Protein AF-A0A067KK72-F1 (afdb_monomer_lite)

Radius of gyration: 28.99 Å; chains: 1; bounding box: 86×61×35 Å

Secondary structure (DSSP, 8-state):
---PPPPHHHHHHHHHHHHHHHHHHHTT------S-TTTT-----TT-SS-PEEEEESSHHHHHHHHHTS-EEEEEEEE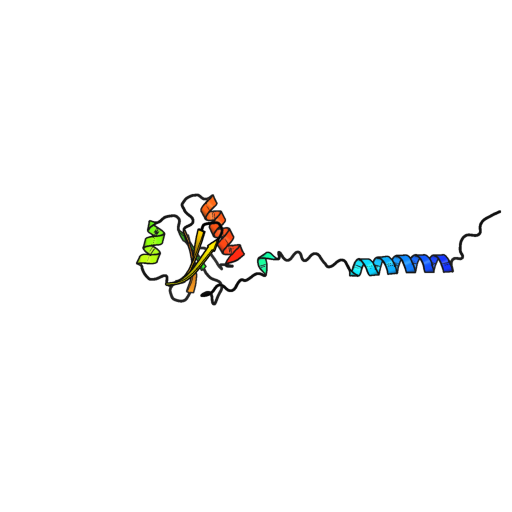ETTEEEEEEEETTEEEEEEE--SSHHHHHHHHHHHHHTT--S-EE-

Organism: Jatropha curcas (NCBI:txid180498)

Structure (mmCIF, N/CA/C/O backbone):
data_AF-A0A067KK72-F1
#
_entry.id   AF-A0A067KK72-F1
#
loop_
_atom_site.group_PDB
_atom_site.id
_atom_site.type_symbol
_atom_site.label_atom_id
_atom_site.label_alt_id
_atom_site.label_comp_id
_atom_site.label_asym_id
_atom_site.label_entity_id
_atom_site.label_seq_id
_atom_site.pdbx_PDB_ins_code
_atom_site.Cartn_x
_atom_site.Cartn_y
_atom_site.Cartn_z
_atom_site.occupancy
_atom_site.B_iso_or_equiv
_atom_site.auth_seq_id
_atom_site.auth_comp_id
_atom_site.auth_asym_id
_atom_site.auth_atom_id
_atom_site.pdbx_PDB_model_num
ATOM 1 N N . MET A 1 1 ? 72.647 -47.446 12.036 1.00 40.44 1 MET A N 1
ATOM 2 C CA . MET A 1 1 ? 71.820 -46.849 13.107 1.00 40.44 1 MET A CA 1
ATOM 3 C C . MET A 1 1 ? 70.409 -46.687 12.552 1.00 40.44 1 MET A C 1
ATOM 5 O O . MET A 1 1 ? 70.159 -45.745 11.817 1.00 40.44 1 MET A O 1
ATOM 9 N N . ALA A 1 2 ? 69.532 -47.669 12.770 1.00 47.78 2 ALA A N 1
ATOM 10 C CA . ALA A 1 2 ? 68.140 -47.594 12.331 1.00 47.78 2 ALA A CA 1
ATOM 11 C C . ALA A 1 2 ? 67.324 -46.982 13.475 1.00 47.78 2 ALA A C 1
ATOM 13 O O . ALA A 1 2 ? 67.245 -47.567 14.554 1.00 47.78 2 ALA A O 1
ATOM 14 N N . LEU A 1 3 ? 66.786 -45.780 13.268 1.00 55.09 3 LEU A N 1
ATOM 15 C CA . LEU A 1 3 ? 65.859 -45.154 14.206 1.00 55.09 3 LEU A CA 1
ATOM 16 C C . LEU A 1 3 ? 64.582 -45.999 14.229 1.00 55.09 3 LEU A C 1
ATOM 18 O O . LEU A 1 3 ? 63.839 -46.033 13.249 1.00 55.09 3 LEU A O 1
ATOM 22 N N . ALA A 1 4 ? 64.360 -46.724 15.325 1.00 64.62 4 ALA A N 1
ATOM 23 C CA . ALA A 1 4 ? 63.129 -47.467 15.540 1.00 64.62 4 ALA A CA 1
ATOM 24 C C . ALA A 1 4 ? 61.948 -46.484 15.523 1.00 64.62 4 ALA A C 1
ATOM 26 O O . ALA A 1 4 ? 61.893 -45.547 16.322 1.00 64.62 4 ALA A O 1
ATOM 27 N N . GLY A 1 5 ? 61.025 -46.680 14.579 1.00 64.44 5 GLY A N 1
ATOM 28 C CA . GLY A 1 5 ? 59.780 -45.924 14.521 1.00 64.44 5 GLY A CA 1
ATOM 29 C C . GLY A 1 5 ? 58.953 -46.121 15.799 1.00 64.44 5 GLY A C 1
ATOM 30 O O . GLY A 1 5 ? 59.106 -47.135 16.488 1.00 64.44 5 GLY A O 1
ATOM 31 N N . PRO A 1 6 ? 58.087 -45.158 16.150 1.00 62.44 6 PRO A N 1
ATOM 32 C CA . PRO A 1 6 ? 57.323 -45.219 17.386 1.00 62.44 6 PRO A CA 1
ATOM 33 C C . PRO A 1 6 ? 56.430 -46.476 17.435 1.00 62.44 6 PRO A C 1
ATOM 35 O O . PRO A 1 6 ? 55.863 -46.863 16.411 1.00 62.44 6 PRO A O 1
ATOM 38 N N . PRO A 1 7 ? 56.283 -47.114 18.612 1.00 68.19 7 PRO A N 1
ATOM 39 C CA . PRO A 1 7 ? 55.534 -48.356 18.772 1.00 68.19 7 PRO A CA 1
ATOM 40 C C . PRO A 1 7 ? 54.077 -48.204 18.302 1.00 68.19 7 PRO A C 1
ATOM 42 O O . PRO A 1 7 ? 53.499 -47.123 18.433 1.00 68.19 7 PRO A O 1
ATOM 45 N N . PRO A 1 8 ? 53.425 -49.282 17.832 1.00 64.12 8 PRO A N 1
ATOM 46 C CA . PRO A 1 8 ? 52.095 -49.228 17.207 1.00 64.12 8 PRO A CA 1
ATOM 47 C C . PRO A 1 8 ? 51.017 -48.578 18.093 1.00 64.12 8 PRO A C 1
ATOM 49 O O . PRO A 1 8 ? 50.112 -47.911 17.596 1.00 64.12 8 PRO A O 1
ATOM 52 N N . LYS A 1 9 ? 51.158 -48.678 19.423 1.00 66.06 9 LYS A N 1
ATOM 53 C CA . LYS A 1 9 ? 50.290 -47.996 20.399 1.00 66.06 9 LYS A CA 1
ATOM 54 C C . LYS A 1 9 ? 50.386 -46.465 20.321 1.00 66.06 9 LYS A C 1
ATOM 56 O O . LYS A 1 9 ? 49.374 -45.785 20.445 1.00 66.06 9 LYS A O 1
ATOM 61 N N . MET A 1 10 ? 51.575 -45.912 20.074 1.00 68.19 10 MET A N 1
ATOM 62 C CA . MET A 1 10 ? 51.776 -44.467 19.908 1.00 68.19 10 MET A CA 1
ATOM 63 C C . MET A 1 10 ? 51.191 -43.939 18.593 1.00 68.19 10 MET A C 1
ATOM 65 O O . MET A 1 10 ? 50.819 -42.769 18.528 1.00 68.19 10 MET A O 1
ATOM 69 N N . TRP A 1 11 ? 51.064 -44.781 17.564 1.00 73.19 11 TRP A N 1
ATOM 70 C CA . TRP A 1 11 ? 50.414 -44.404 16.306 1.00 73.19 11 TRP A CA 1
ATOM 71 C C . TRP A 1 11 ? 48.898 -44.253 16.475 1.00 73.19 11 TRP A C 1
ATOM 73 O O . TRP A 1 11 ? 48.336 -43.229 16.087 1.00 73.19 11 TRP A O 1
ATOM 83 N N . ALA A 1 12 ? 48.260 -45.204 17.163 1.00 73.81 12 ALA A N 1
ATOM 84 C CA . ALA A 1 12 ? 46.838 -45.128 17.492 1.00 73.81 12 ALA A CA 1
ATOM 85 C C . ALA A 1 12 ? 46.502 -43.890 18.344 1.00 73.81 12 ALA A C 1
ATOM 87 O O . ALA A 1 12 ? 45.548 -43.180 18.045 1.00 73.81 12 ALA A O 1
ATOM 88 N N . ILE A 1 13 ? 47.325 -43.575 19.354 1.00 78.44 13 ILE A N 1
ATOM 89 C CA . ILE A 1 13 ? 47.127 -42.385 20.201 1.00 78.44 13 ILE A CA 1
ATOM 90 C C . ILE A 1 13 ? 47.194 -41.099 19.369 1.00 78.44 13 ILE A C 1
ATOM 92 O O . ILE A 1 13 ? 46.360 -40.213 19.535 1.00 78.44 13 ILE A O 1
ATOM 96 N N . ARG A 1 14 ? 48.156 -40.999 18.444 1.00 75.62 14 ARG A N 1
ATOM 97 C CA . ARG A 1 14 ? 48.298 -39.823 17.574 1.00 75.62 14 ARG A CA 1
ATOM 98 C C . ARG A 1 14 ? 47.090 -39.626 16.665 1.00 75.62 14 ARG A C 1
ATOM 100 O O . ARG A 1 14 ? 46.624 -38.499 16.540 1.00 75.62 14 ARG A O 1
ATOM 107 N N . ILE A 1 15 ? 46.569 -40.702 16.077 1.00 81.38 15 ILE A N 1
ATOM 108 C CA . ILE A 1 15 ? 45.364 -40.631 15.241 1.00 81.38 15 ILE A CA 1
ATOM 109 C C . ILE A 1 15 ? 44.171 -40.175 16.075 1.00 81.38 15 ILE A C 1
ATOM 111 O O . ILE A 1 15 ? 43.477 -39.250 15.666 1.00 81.38 15 ILE A O 1
ATOM 115 N N . SER A 1 16 ? 43.972 -40.746 17.264 1.00 80.44 16 SER A N 1
ATOM 116 C CA . SER A 1 16 ? 42.875 -40.342 18.144 1.00 80.44 16 SER A CA 1
ATOM 117 C C . SER A 1 16 ? 42.944 -38.857 18.498 1.00 80.44 16 SER A C 1
ATOM 119 O O . SER A 1 16 ? 41.937 -38.168 18.395 1.00 80.44 16 SER A O 1
ATOM 121 N N . VAL A 1 17 ? 44.124 -38.330 18.843 1.00 83.50 17 VAL A N 1
ATOM 122 C CA . VAL A 1 17 ? 44.296 -36.898 19.156 1.00 83.50 17 VAL A CA 1
ATOM 123 C C . VAL A 1 17 ? 43.951 -36.011 17.956 1.00 83.50 17 VAL A C 1
ATOM 125 O O . VAL A 1 17 ? 43.273 -35.000 18.126 1.00 83.50 17 VAL A O 1
ATOM 128 N N . VAL A 1 18 ? 44.359 -36.394 16.743 1.00 84.81 18 VAL A N 1
ATOM 129 C CA . VAL A 1 18 ? 44.022 -35.649 15.518 1.00 84.81 18 VAL A CA 1
ATOM 130 C C . VAL A 1 18 ? 42.519 -35.702 15.236 1.00 84.81 18 VAL A C 1
ATOM 132 O O . VAL A 1 18 ? 41.920 -34.670 14.947 1.00 84.81 18 VAL A O 1
ATOM 135 N N . VAL A 1 19 ? 41.891 -36.874 15.364 1.00 84.50 19 VAL A N 1
ATOM 136 C CA . VAL A 1 19 ? 40.450 -37.054 15.127 1.00 84.50 19 VAL A CA 1
ATOM 137 C C . VAL A 1 19 ? 39.622 -36.271 16.146 1.00 84.50 19 VAL A C 1
ATOM 139 O O . VAL A 1 19 ? 38.718 -35.543 15.747 1.00 84.50 19 VAL A O 1
ATOM 142 N N . PHE A 1 20 ? 39.946 -36.352 17.440 1.00 81.19 20 PHE A N 1
ATOM 143 C CA . PHE A 1 20 ? 39.256 -35.579 18.478 1.00 81.19 20 PHE A CA 1
ATOM 144 C C . PHE A 1 20 ? 39.487 -34.072 18.327 1.00 81.19 20 PHE A C 1
ATOM 146 O O . PHE A 1 20 ? 38.554 -33.297 18.523 1.00 81.19 20 PHE A O 1
ATOM 153 N N . GLY A 1 21 ? 40.690 -33.656 17.917 1.00 82.44 21 GLY A N 1
ATOM 154 C CA . GLY A 1 21 ? 40.978 -32.261 17.588 1.00 82.44 21 GLY A CA 1
ATOM 155 C C . GLY A 1 21 ? 40.120 -31.750 16.428 1.00 82.44 21 GLY A C 1
ATOM 156 O O . GLY A 1 21 ? 39.518 -30.688 16.538 1.00 82.44 21 GLY A O 1
ATOM 157 N N . LEU A 1 22 ? 39.994 -32.527 15.348 1.00 77.88 22 LEU A N 1
ATOM 158 C CA . LEU A 1 22 ? 39.144 -32.178 14.204 1.00 77.88 22 LEU A CA 1
ATOM 159 C C . LEU A 1 22 ? 37.655 -32.146 14.574 1.00 77.88 22 LEU A C 1
ATOM 161 O O . LEU A 1 22 ? 36.946 -31.235 14.152 1.00 77.88 22 LEU A O 1
ATOM 165 N N . LEU A 1 23 ? 37.185 -33.094 15.391 1.00 77.50 23 LEU A N 1
ATOM 166 C CA . LEU A 1 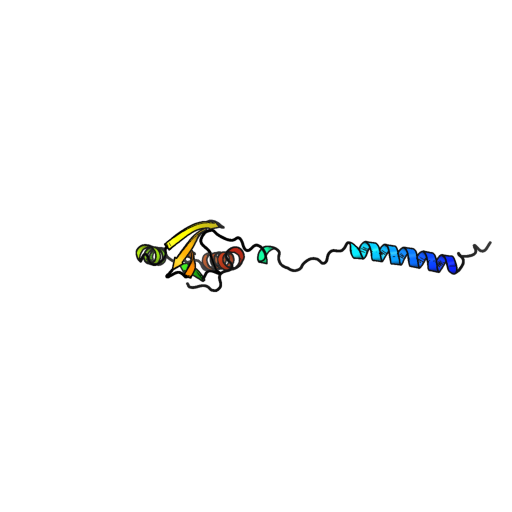23 ? 35.792 -33.133 15.846 1.00 77.50 23 LEU A CA 1
ATOM 167 C C . LEU A 1 23 ? 35.437 -31.913 16.706 1.00 77.50 23 LEU A C 1
ATOM 169 O O . LEU A 1 23 ? 34.376 -31.326 16.515 1.00 77.50 23 LEU A O 1
ATOM 173 N N . ALA A 1 24 ? 36.335 -31.501 17.606 1.00 75.06 24 ALA A N 1
ATOM 174 C CA . ALA A 1 24 ? 36.136 -30.319 18.443 1.00 75.06 24 ALA A CA 1
ATOM 175 C C . ALA A 1 24 ? 36.019 -29.030 17.608 1.00 75.06 24 ALA A C 1
ATOM 177 O O . ALA A 1 24 ? 35.198 -28.169 17.917 1.00 75.06 24 ALA A O 1
ATOM 178 N N . MET A 1 25 ? 36.781 -28.921 16.514 1.00 73.94 25 MET A N 1
ATOM 179 C CA . MET A 1 25 ? 36.697 -27.777 15.594 1.00 73.94 25 MET A CA 1
ATOM 180 C C . MET A 1 25 ? 35.420 -27.817 14.739 1.00 73.94 25 MET A C 1
ATOM 182 O O . MET A 1 25 ? 34.819 -26.776 14.480 1.00 73.94 25 MET A O 1
ATOM 186 N N . ALA A 1 26 ? 34.954 -29.008 14.348 1.00 65.88 26 ALA A N 1
ATOM 187 C CA . ALA A 1 26 ? 33.704 -29.177 13.600 1.00 65.88 26 ALA A CA 1
ATOM 188 C C . ALA A 1 26 ? 32.450 -28.806 14.418 1.00 65.88 26 ALA A C 1
ATOM 190 O O . ALA A 1 26 ? 31.428 -28.436 13.846 1.00 65.88 26 ALA A O 1
ATOM 191 N N . GLN A 1 27 ? 32.505 -28.849 15.753 1.00 59.69 27 GLN A N 1
ATOM 192 C CA . GLN A 1 27 ? 31.389 -28.400 16.598 1.00 59.69 27 GLN A CA 1
ATOM 193 C C . GLN A 1 27 ? 31.236 -26.870 16.644 1.00 59.69 27 GLN A C 1
ATOM 195 O O . GLN A 1 27 ? 30.170 -26.384 17.017 1.00 59.69 27 GLN A O 1
ATOM 200 N N . GLN A 1 28 ? 32.265 -26.104 16.258 1.00 55.34 28 GLN A N 1
ATOM 201 C CA . GLN A 1 28 ? 32.208 -24.637 16.219 1.00 55.34 28 GLN A CA 1
ATOM 202 C C . GLN A 1 28 ? 31.743 -24.075 14.874 1.00 55.34 28 GLN A C 1
ATOM 204 O O . GLN A 1 28 ? 31.413 -22.890 14.802 1.00 55.34 28 GLN A O 1
ATOM 209 N N . SER A 1 29 ? 31.673 -24.890 13.815 1.00 58.19 29 SER A N 1
ATOM 210 C CA . SER A 1 29 ? 30.964 -24.485 12.604 1.00 58.19 29 SER A CA 1
ATOM 211 C C . SER A 1 29 ? 29.469 -24.517 12.893 1.00 58.19 29 SER A C 1
ATOM 213 O O . SER A 1 29 ? 28.813 -25.552 12.778 1.00 58.19 29 SER A O 1
ATOM 215 N N . THR A 1 30 ? 28.930 -23.370 13.300 1.00 59.88 30 THR A N 1
ATOM 216 C CA . THR A 1 30 ? 27.493 -23.140 13.250 1.00 59.88 30 THR A CA 1
ATOM 217 C C . THR A 1 30 ? 27.036 -23.412 11.817 1.00 59.88 30 THR A C 1
ATOM 219 O O . THR A 1 30 ? 27.698 -22.968 10.871 1.00 59.88 30 THR A O 1
ATOM 222 N N . PRO A 1 31 ? 25.943 -24.163 11.600 1.00 56.53 31 PRO A N 1
ATOM 223 C CA . PRO A 1 31 ? 25.356 -24.206 10.275 1.00 56.53 31 PRO A CA 1
ATOM 224 C C . PRO A 1 31 ? 25.064 -22.756 9.884 1.00 56.53 31 PRO A C 1
ATOM 226 O O . PRO A 1 31 ? 24.363 -22.048 10.611 1.00 56.53 31 PRO A O 1
ATOM 229 N N . LEU A 1 32 ? 25.648 -22.300 8.772 1.00 46.53 32 LEU A N 1
ATOM 230 C CA . LEU A 1 32 ? 25.244 -21.061 8.119 1.00 46.53 32 LEU A CA 1
ATOM 231 C C . LEU A 1 32 ? 23.740 -21.186 7.900 1.00 46.53 32 LEU A C 1
ATOM 233 O O . LEU A 1 32 ? 23.285 -21.973 7.070 1.00 46.53 32 LEU A O 1
ATOM 237 N N . SER A 1 33 ? 22.970 -20.485 8.728 1.00 52.06 33 SER A N 1
ATOM 238 C CA . SER A 1 33 ? 21.527 -20.453 8.602 1.00 52.06 33 SER A CA 1
ATOM 239 C C . SER A 1 33 ? 21.225 -19.836 7.241 1.00 52.06 33 SER A C 1
ATOM 241 O O . SER A 1 33 ? 21.337 -18.629 7.059 1.00 52.06 33 SER A O 1
ATOM 243 N N . LEU A 1 34 ? 20.863 -20.673 6.268 1.00 52.69 34 LEU A N 1
ATOM 244 C CA . LEU A 1 34 ? 20.348 -20.246 4.962 1.00 52.69 34 LEU A CA 1
ATOM 245 C C . LEU A 1 34 ? 18.954 -19.607 5.082 1.00 52.69 34 LEU A C 1
ATOM 247 O O . LEU A 1 34 ? 18.360 -19.224 4.076 1.00 52.69 34 LEU A O 1
ATOM 251 N N . ARG A 1 35 ? 18.406 -19.485 6.302 1.00 49.16 35 ARG A N 1
ATOM 252 C CA . ARG A 1 35 ? 17.241 -18.642 6.550 1.00 49.16 35 ARG A CA 1
ATOM 253 C C . ARG A 1 35 ? 17.677 -17.200 6.377 1.00 49.16 35 ARG A C 1
ATOM 255 O O . ARG A 1 35 ? 18.390 -16.654 7.212 1.00 49.16 35 ARG A O 1
ATOM 262 N N . ASN A 1 36 ? 17.252 -16.622 5.261 1.00 47.28 36 ASN A N 1
ATOM 263 C CA . ASN A 1 36 ? 17.409 -15.213 4.955 1.00 47.28 36 ASN A CA 1
ATOM 264 C C . ASN A 1 36 ? 16.996 -14.393 6.196 1.00 47.28 36 ASN A C 1
ATOM 266 O O . ASN A 1 36 ? 15.817 -14.431 6.556 1.00 47.28 36 ASN A O 1
ATOM 270 N N . PRO A 1 37 ? 17.914 -13.665 6.861 1.00 48.75 37 PRO A N 1
ATOM 271 C CA . PRO A 1 37 ? 17.599 -12.916 8.083 1.00 48.75 37 PRO A CA 1
ATOM 272 C C . PRO A 1 37 ? 16.544 -11.824 7.847 1.00 48.75 37 PRO A C 1
ATOM 274 O O . PRO A 1 37 ? 15.942 -11.325 8.790 1.00 48.75 37 PRO A O 1
ATOM 277 N N . VAL A 1 38 ? 16.289 -11.487 6.581 1.00 50.03 38 VAL A N 1
ATOM 278 C CA . VAL A 1 38 ? 15.256 -10.543 6.149 1.00 50.03 38 VAL A CA 1
ATOM 279 C C . VAL A 1 38 ? 13.840 -11.097 6.360 1.00 50.03 38 VAL A C 1
ATOM 281 O O . VAL A 1 38 ? 12.939 -10.332 6.675 1.00 50.03 38 VAL A O 1
ATOM 284 N N . TYR A 1 39 ? 13.631 -12.416 6.264 1.00 46.09 39 TYR A N 1
ATOM 285 C CA . TYR A 1 39 ? 12.281 -12.998 6.325 1.00 46.09 39 TYR A CA 1
ATOM 286 C C . TYR A 1 39 ? 11.698 -13.034 7.748 1.00 46.09 39 TYR A C 1
ATOM 288 O O . TYR A 1 39 ? 10.486 -13.097 7.929 1.00 46.09 39 TYR A O 1
ATOM 296 N N . GLU A 1 40 ? 12.554 -12.996 8.774 1.00 45.69 40 GLU A N 1
ATOM 297 C CA . GLU A 1 40 ? 12.141 -13.141 10.178 1.00 45.69 40 GLU A CA 1
ATOM 298 C C . GLU A 1 40 ? 12.001 -11.796 10.912 1.00 45.69 40 GLU A C 1
ATOM 300 O O . GLU A 1 40 ? 11.645 -11.751 12.088 1.00 45.69 40 GLU A O 1
ATOM 305 N N . MET A 1 41 ? 12.207 -10.677 10.210 1.00 50.25 41 MET A N 1
ATOM 306 C CA . MET A 1 41 ? 11.909 -9.343 10.722 1.00 50.25 41 MET A CA 1
ATOM 307 C C . MET A 1 41 ? 10.482 -8.935 10.351 1.00 50.25 41 MET A C 1
ATOM 309 O O . MET A 1 41 ? 10.275 -7.939 9.668 1.00 50.25 41 MET A O 1
ATOM 313 N N . THR A 1 42 ? 9.465 -9.654 10.836 1.00 53.19 42 THR A N 1
ATOM 314 C CA . THR A 1 42 ? 8.106 -9.088 10.869 1.00 53.19 42 THR A CA 1
ATOM 315 C C . THR A 1 42 ? 8.099 -7.926 11.856 1.00 53.19 42 THR A C 1
ATOM 317 O O . THR A 1 42 ? 7.835 -8.092 13.048 1.00 53.19 42 THR A O 1
ATOM 320 N N . HIS A 1 43 ? 8.453 -6.739 11.375 1.00 59.44 43 HIS A N 1
ATOM 321 C CA . HIS A 1 43 ? 8.224 -5.506 12.101 1.00 59.44 43 HIS A CA 1
ATOM 322 C C . HIS A 1 43 ? 6.712 -5.330 12.201 1.00 59.44 43 HIS A C 1
ATOM 324 O O . HIS A 1 43 ? 6.017 -5.173 11.200 1.00 59.44 43 HIS A O 1
ATOM 330 N N . LYS A 1 44 ? 6.179 -5.421 13.422 1.00 66.50 44 LYS A N 1
ATOM 331 C CA . LYS A 1 44 ? 4.780 -5.079 13.671 1.00 66.50 44 LYS A CA 1
ATOM 332 C C . LYS A 1 44 ? 4.642 -3.574 13.483 1.00 66.50 44 LYS A C 1
ATOM 334 O O . LYS A 1 44 ? 5.072 -2.804 14.339 1.00 66.50 44 LYS A O 1
ATOM 339 N N . PHE A 1 45 ? 4.095 -3.161 12.347 1.00 80.38 45 PHE A N 1
ATOM 340 C CA . PHE A 1 45 ? 3.777 -1.759 12.118 1.00 80.38 45 PHE A CA 1
ATOM 341 C C . PHE A 1 45 ? 2.528 -1.376 12.903 1.00 80.38 45 PHE A C 1
ATOM 343 O O . PHE A 1 45 ? 1.572 -2.146 13.000 1.00 80.38 45 PHE A O 1
ATOM 350 N N . ASN A 1 46 ? 2.538 -0.169 13.464 1.00 78.88 46 ASN A N 1
ATOM 351 C CA . ASN A 1 46 ? 1.385 0.350 14.179 1.00 78.88 46 ASN A CA 1
ATOM 352 C C . ASN A 1 46 ? 0.186 0.469 13.224 1.00 78.88 46 ASN A C 1
ATOM 354 O O . ASN A 1 46 ? 0.281 1.129 12.189 1.00 78.88 46 ASN A O 1
ATOM 358 N N . GLY A 1 47 ? -0.929 -0.165 13.582 1.00 78.75 47 GLY A N 1
ATOM 359 C CA . GLY A 1 47 ? -2.135 -0.220 12.755 1.00 78.75 47 GLY A CA 1
ATOM 360 C C . GLY A 1 47 ? -2.285 -1.470 11.885 1.00 78.75 47 GLY A C 1
ATOM 361 O O . GLY A 1 47 ? -3.316 -1.587 11.233 1.00 78.75 47 GLY A O 1
ATOM 362 N N . LEU A 1 48 ? -1.319 -2.399 11.898 1.00 87.69 48 LEU A N 1
ATOM 363 C CA . LEU A 1 48 ? -1.466 -3.728 11.293 1.00 87.69 48 LEU A CA 1
ATOM 364 C C . LEU A 1 48 ? -1.763 -4.777 12.366 1.00 87.69 48 LEU A C 1
ATOM 366 O O . LEU A 1 48 ? -0.963 -5.000 13.276 1.00 87.69 48 LEU A O 1
ATOM 370 N N . GLU A 1 49 ? -2.898 -5.454 12.236 1.00 85.81 49 GLU A N 1
ATOM 371 C CA . GLU A 1 49 ? -3.309 -6.553 13.118 1.00 85.81 49 GLU A CA 1
ATOM 372 C C . GLU A 1 49 ? -3.071 -7.921 12.457 1.00 85.81 49 GLU A C 1
ATOM 374 O O . GLU A 1 49 ? -2.892 -8.935 13.134 1.00 85.81 49 GLU A O 1
ATOM 379 N N . THR A 1 50 ? -3.041 -7.941 11.126 1.00 88.12 50 THR A N 1
ATOM 380 C CA . THR A 1 50 ? -2.953 -9.108 10.249 1.00 88.12 50 THR A CA 1
ATOM 381 C C . THR A 1 50 ? -2.002 -8.840 9.077 1.00 88.12 50 THR A C 1
ATOM 383 O O . THR A 1 50 ? -1.448 -7.749 8.952 1.00 88.12 50 THR A O 1
ATOM 386 N N . TYR A 1 51 ? -1.799 -9.834 8.203 1.00 90.38 51 TYR A N 1
ATOM 387 C CA . TYR A 1 51 ? -1.063 -9.634 6.951 1.00 90.38 51 TYR A CA 1
ATOM 388 C C . TYR A 1 51 ? -1.863 -8.724 6.001 1.00 90.38 51 TYR A C 1
ATOM 390 O O . TYR A 1 51 ? -2.942 -9.136 5.548 1.00 90.38 51 TYR A O 1
ATOM 398 N N . PRO A 1 52 ? -1.365 -7.515 5.684 1.00 95.44 52 PRO A N 1
ATOM 399 C CA . PRO A 1 52 ? -2.115 -6.540 4.904 1.00 95.44 52 PRO A CA 1
ATOM 400 C C . PRO A 1 52 ? -2.221 -6.914 3.427 1.00 95.44 52 PRO A C 1
ATOM 402 O O . PRO A 1 52 ? -1.435 -7.701 2.895 1.00 95.44 52 PRO A O 1
ATOM 405 N N . VAL A 1 53 ? -3.174 -6.296 2.735 1.00 96.94 53 VAL A N 1
ATOM 406 C CA . VAL A 1 53 ? -3.176 -6.218 1.268 1.00 96.94 53 VAL A CA 1
ATOM 407 C C . VAL A 1 53 ? -2.365 -4.995 0.843 1.00 96.94 53 VAL A C 1
ATOM 409 O O . VAL A 1 53 ? -2.559 -3.907 1.382 1.00 96.94 53 VAL A O 1
ATOM 412 N N . GLY A 1 54 ? -1.457 -5.162 -0.115 1.00 97.25 54 GLY A N 1
ATOM 413 C CA . GLY A 1 54 ? -0.758 -4.042 -0.735 1.00 97.25 54 GLY A CA 1
ATOM 414 C C . GLY A 1 54 ? -1.630 -3.403 -1.810 1.00 97.25 54 GLY A C 1
ATOM 415 O O . GLY A 1 54 ? -2.146 -4.105 -2.678 1.00 97.25 54 GLY A O 1
ATOM 416 N N . VAL A 1 55 ? -1.794 -2.085 -1.763 1.00 97.12 55 VAL A N 1
ATOM 417 C CA . VAL A 1 55 ? -2.513 -1.308 -2.778 1.00 97.12 55 VAL A CA 1
ATOM 418 C C . VAL A 1 55 ? -1.542 -0.309 -3.386 1.00 97.12 55 VAL A C 1
ATOM 420 O O . VAL A 1 55 ? -0.965 0.522 -2.687 1.00 97.12 55 VAL A O 1
ATOM 423 N N . VAL A 1 56 ? -1.343 -0.397 -4.693 1.00 96.50 56 VAL A N 1
ATOM 424 C CA . VAL A 1 56 ? -0.439 0.478 -5.434 1.00 96.50 56 VAL A CA 1
ATOM 425 C C . VAL A 1 56 ? -1.260 1.350 -6.369 1.00 96.50 56 VAL A C 1
ATOM 427 O O . VAL A 1 56 ? -2.220 0.887 -6.967 1.00 96.50 56 VAL A O 1
ATOM 430 N N . SER A 1 57 ? -0.886 2.620 -6.492 1.00 95.75 57 SER A N 1
ATOM 431 C CA . SER A 1 57 ? -1.421 3.503 -7.527 1.00 95.75 57 SER A CA 1
ATOM 432 C C . SER A 1 57 ? -0.298 4.043 -8.407 1.00 95.75 57 SER A C 1
ATOM 434 O O . SER A 1 57 ? 0.837 4.256 -7.962 1.00 95.75 57 SER A O 1
ATOM 436 N N . LEU A 1 58 ? -0.608 4.280 -9.680 1.00 95.06 58 LEU A N 1
ATOM 437 C CA . LEU A 1 58 ? 0.348 4.841 -10.638 1.00 95.06 58 LEU A CA 1
ATOM 438 C C . LEU A 1 58 ? 0.257 6.367 -10.723 1.00 95.06 58 LEU A C 1
ATOM 440 O O . LEU A 1 58 ? 1.268 7.026 -10.956 1.00 95.06 58 LEU A O 1
ATOM 444 N N . THR A 1 59 ? -0.932 6.933 -10.514 1.00 93.81 59 THR A N 1
ATOM 445 C CA . THR A 1 59 ? -1.227 8.346 -10.778 1.00 93.81 59 THR A CA 1
ATOM 446 C C . THR A 1 59 ? -1.718 9.072 -9.535 1.00 93.81 59 THR A C 1
ATOM 448 O O . THR A 1 59 ? -2.161 8.465 -8.558 1.00 93.81 59 THR A O 1
ATOM 451 N N . SER A 1 60 ? -1.664 10.404 -9.583 1.00 93.75 60 SER A N 1
ATOM 452 C CA . SER A 1 60 ? -2.250 11.235 -8.537 1.00 93.75 60 SER A CA 1
ATOM 453 C C . SER A 1 60 ? -3.758 11.142 -8.450 1.00 93.75 60 SER A C 1
ATOM 455 O O . SER A 1 60 ? -4.304 11.230 -7.359 1.00 93.75 60 SER A O 1
ATOM 457 N N . ASP A 1 61 ? -4.422 10.937 -9.580 1.00 95.19 61 ASP A N 1
ATOM 458 C CA . ASP A 1 61 ? -5.879 10.926 -9.628 1.00 95.19 61 ASP A CA 1
ATOM 459 C C . ASP A 1 61 ? -6.434 9.680 -8.935 1.00 95.19 61 ASP A C 1
ATOM 461 O O . ASP A 1 61 ? -7.418 9.768 -8.206 1.00 95.19 61 ASP A O 1
ATOM 465 N N . ALA A 1 62 ? -5.758 8.535 -9.085 1.00 93.00 62 ALA A N 1
ATOM 466 C CA . ALA A 1 62 ? -6.098 7.308 -8.372 1.00 93.00 62 ALA A CA 1
ATOM 467 C C . ALA A 1 62 ? -5.858 7.432 -6.858 1.00 93.00 62 ALA A C 1
ATOM 469 O O . ALA A 1 62 ? -6.685 6.978 -6.068 1.00 93.00 62 ALA A O 1
ATOM 470 N N . GLU A 1 63 ? -4.758 8.074 -6.446 1.00 94.12 63 GLU A N 1
ATOM 471 C CA . GLU A 1 63 ? -4.516 8.372 -5.030 1.00 94.12 63 GLU A CA 1
ATOM 472 C C . GLU A 1 63 ? -5.612 9.264 -4.451 1.00 94.12 63 GLU A C 1
ATOM 474 O O . GLU A 1 63 ? -6.196 8.937 -3.420 1.00 94.12 63 GLU A O 1
ATOM 479 N N . ASN A 1 64 ? -5.902 10.375 -5.128 1.00 94.94 64 ASN A N 1
ATOM 480 C CA . ASN A 1 64 ? -6.900 11.331 -4.676 1.00 94.94 64 ASN A CA 1
ATOM 481 C C . ASN A 1 64 ? -8.274 10.665 -4.602 1.00 94.94 64 ASN A C 1
ATOM 483 O O . ASN A 1 64 ? -8.948 10.802 -3.595 1.00 94.94 64 ASN A O 1
ATOM 487 N N . ALA A 1 65 ? -8.654 9.852 -5.593 1.00 94.75 65 ALA A N 1
ATOM 488 C CA . ALA A 1 65 ? -9.908 9.105 -5.556 1.00 94.75 65 ALA A CA 1
ATOM 489 C C . ALA A 1 65 ? -9.997 8.155 -4.348 1.00 94.75 65 ALA A C 1
ATOM 491 O O . ALA A 1 65 ? -11.052 8.060 -3.720 1.00 94.75 65 ALA A O 1
ATOM 492 N N . LEU A 1 66 ? -8.903 7.472 -3.992 1.00 93.56 66 LEU A N 1
ATOM 493 C CA . LEU A 1 66 ? -8.866 6.614 -2.807 1.00 93.56 66 LEU A CA 1
ATOM 494 C C . LEU A 1 66 ? -9.039 7.431 -1.519 1.00 93.56 66 LEU A C 1
ATOM 496 O O . LEU A 1 66 ? -9.844 7.055 -0.668 1.00 93.56 66 LEU A O 1
ATOM 500 N N . ILE A 1 67 ? -8.319 8.547 -1.391 1.00 92.19 67 ILE A N 1
ATOM 501 C CA . ILE A 1 67 ? -8.367 9.420 -0.210 1.00 92.19 67 ILE A CA 1
ATOM 502 C C . ILE A 1 67 ? -9.742 10.093 -0.086 1.00 92.19 67 ILE A C 1
ATOM 504 O O . ILE A 1 67 ? -10.388 9.992 0.956 1.00 92.19 67 ILE A O 1
ATOM 508 N N . ASP A 1 68 ? -10.223 10.715 -1.161 1.00 95.56 68 ASP A N 1
ATOM 509 C CA . ASP A 1 68 ? -11.473 11.482 -1.209 1.00 95.56 68 ASP A CA 1
ATOM 510 C C . ASP A 1 68 ? -12.705 10.595 -1.009 1.00 95.56 68 ASP A C 1
ATOM 512 O O . ASP A 1 68 ? -13.727 11.050 -0.494 1.00 95.56 68 ASP A O 1
ATOM 516 N N . SER A 1 69 ? -12.619 9.311 -1.371 1.00 94.56 69 SER A N 1
ATOM 517 C CA . SER A 1 69 ? -13.699 8.355 -1.110 1.00 94.56 69 SER A CA 1
ATOM 518 C C . SER A 1 69 ? -13.946 8.113 0.384 1.00 94.56 69 SER A C 1
ATOM 520 O O . SER A 1 69 ? -15.009 7.612 0.754 1.00 94.56 69 SER A O 1
ATOM 522 N N . GLY A 1 70 ? -12.967 8.411 1.247 1.00 93.75 70 GLY A N 1
ATOM 523 C CA . GLY A 1 70 ? -13.035 8.163 2.688 1.00 93.75 70 GLY A CA 1
ATOM 524 C C . GLY A 1 70 ? -13.062 6.681 3.082 1.00 93.75 70 GLY A C 1
ATOM 525 O O . GLY A 1 70 ? -13.195 6.369 4.264 1.00 93.75 70 GLY A O 1
ATOM 526 N N . VAL A 1 71 ? -12.932 5.749 2.126 1.00 95.25 71 VAL A N 1
ATOM 527 C CA . VAL A 1 71 ? -12.964 4.302 2.413 1.00 95.25 71 VAL A CA 1
ATOM 528 C C . VAL A 1 71 ? -11.671 3.806 3.049 1.00 95.25 71 VAL A C 1
ATOM 530 O O . VAL A 1 71 ? -11.680 2.781 3.732 1.00 95.25 71 VAL A O 1
ATOM 533 N N . PHE A 1 72 ? -10.565 4.520 2.820 1.00 96.44 72 PHE A N 1
ATOM 534 C CA . PHE A 1 72 ? -9.263 4.214 3.388 1.00 96.44 72 PHE A CA 1
ATOM 535 C C . PHE A 1 72 ? -8.993 5.097 4.602 1.00 96.44 72 PHE A C 1
ATOM 537 O O . PHE A 1 72 ? -8.840 6.310 4.494 1.00 96.44 72 PHE A O 1
ATOM 544 N N . THR A 1 73 ? -8.935 4.472 5.775 1.00 95.50 73 THR A N 1
ATOM 545 C CA . THR A 1 73 ? -8.598 5.152 7.029 1.00 95.50 73 THR A CA 1
ATOM 546 C C . THR A 1 73 ? -7.135 4.903 7.357 1.00 95.50 73 THR A C 1
ATOM 548 O O . THR A 1 73 ? -6.768 3.777 7.694 1.00 95.50 73 THR A O 1
ATOM 551 N N . VAL A 1 74 ? -6.307 5.945 7.262 1.00 95.75 74 VAL A N 1
ATOM 552 C CA . VAL A 1 74 ? -4.874 5.882 7.580 1.00 95.75 74 VAL A CA 1
ATOM 553 C C . VAL A 1 74 ? -4.670 5.893 9.095 1.00 95.75 74 VAL A C 1
ATOM 555 O O . VAL A 1 74 ? -5.178 6.765 9.797 1.00 95.75 74 VAL A O 1
ATOM 558 N N . THR A 1 75 ? -3.896 4.932 9.591 1.00 95.19 75 THR A N 1
ATOM 559 C CA . THR A 1 75 ? -3.512 4.794 11.003 1.00 95.19 75 THR A CA 1
ATOM 560 C C . THR A 1 75 ? -2.085 5.280 11.245 1.00 95.19 75 THR A C 1
ATOM 562 O O . THR A 1 75 ? -1.797 5.902 12.267 1.00 95.19 75 THR A O 1
ATOM 565 N N . SER A 1 76 ? -1.167 4.980 10.327 1.00 95.38 76 SER A N 1
ATOM 566 C CA . SER A 1 76 ? 0.220 5.440 10.379 1.00 95.38 76 SER A CA 1
ATOM 567 C C . SER A 1 76 ? 0.818 5.517 8.976 1.00 95.38 76 SER A C 1
ATOM 569 O O . SER A 1 76 ? 0.242 4.990 8.030 1.00 95.38 76 SER A O 1
ATOM 571 N N . SER A 1 77 ? 1.977 6.158 8.835 1.00 95.31 77 SER A N 1
ATOM 572 C CA . SER A 1 77 ? 2.680 6.252 7.554 1.00 95.31 77 SER A CA 1
ATOM 573 C C . SER A 1 77 ? 4.169 6.020 7.757 1.00 95.31 77 SER A C 1
ATOM 575 O O . SER A 1 77 ? 4.744 6.479 8.744 1.00 95.31 77 SER A O 1
ATOM 577 N N . GLN A 1 78 ? 4.806 5.338 6.809 1.00 94.12 78 GLN A N 1
ATOM 578 C CA . GLN A 1 78 ? 6.230 5.025 6.839 1.00 94.12 78 GLN A CA 1
ATOM 579 C C . GLN A 1 78 ? 6.909 5.503 5.563 1.00 94.12 78 GLN A C 1
ATOM 581 O O . GLN A 1 78 ? 6.478 5.189 4.456 1.00 94.12 78 GLN A O 1
ATOM 586 N N . LYS A 1 79 ? 8.011 6.244 5.705 1.00 95.38 79 LYS A N 1
ATOM 587 C CA . LYS A 1 79 ? 8.814 6.677 4.558 1.00 95.38 79 LYS A CA 1
ATOM 588 C C . LYS A 1 79 ? 9.959 5.697 4.316 1.00 95.38 79 LYS A C 1
ATOM 590 O O . LYS A 1 79 ? 10.870 5.604 5.134 1.00 95.38 79 LYS A O 1
ATOM 595 N N . ILE A 1 80 ? 9.939 4.999 3.182 1.00 93.06 80 ILE A N 1
ATOM 596 C CA . ILE A 1 80 ? 10.927 3.974 2.816 1.00 93.06 80 ILE A CA 1
ATOM 597 C C . ILE A 1 80 ? 11.388 4.221 1.381 1.00 93.06 80 ILE A C 1
ATOM 599 O O . ILE A 1 80 ? 10.567 4.421 0.491 1.00 93.06 80 ILE A O 1
ATOM 603 N N . ALA A 1 81 ? 12.706 4.242 1.153 1.00 87.62 81 ALA A N 1
ATOM 604 C CA . ALA A 1 81 ? 13.301 4.464 -0.173 1.00 87.62 81 ALA A CA 1
ATOM 605 C C . ALA A 1 81 ? 12.740 5.706 -0.910 1.00 87.62 81 ALA A C 1
ATOM 607 O O . ALA A 1 81 ? 12.556 5.707 -2.124 1.00 87.62 81 ALA A O 1
ATOM 608 N N . GLY A 1 82 ? 12.428 6.770 -0.160 1.00 89.12 82 GLY A N 1
ATOM 609 C CA . GLY A 1 82 ? 11.869 8.012 -0.703 1.00 89.12 82 GLY A CA 1
ATOM 610 C C . GLY A 1 82 ? 10.364 7.985 -0.998 1.00 89.12 82 GLY A C 1
ATOM 611 O O . GLY A 1 82 ? 9.824 9.023 -1.370 1.00 89.12 82 GLY A O 1
ATOM 612 N N . LYS A 1 83 ? 9.681 6.857 -0.782 1.00 92.12 83 LYS A N 1
ATOM 613 C CA . LYS A 1 83 ? 8.231 6.695 -0.956 1.00 92.12 83 LYS A CA 1
ATOM 614 C C . LYS A 1 83 ? 7.513 6.703 0.388 1.00 92.12 83 LYS A C 1
ATOM 616 O O . LYS A 1 83 ? 8.083 6.274 1.390 1.00 92.12 83 LYS A O 1
ATOM 621 N N . LEU A 1 84 ? 6.283 7.208 0.400 1.00 95.38 84 LEU A N 1
ATOM 622 C CA . LEU A 1 84 ? 5.394 7.142 1.555 1.00 95.38 84 LEU A CA 1
ATOM 623 C C . LEU A 1 84 ? 4.513 5.896 1.426 1.00 95.38 84 LEU A C 1
ATOM 625 O O . LEU A 1 84 ? 3.905 5.684 0.379 1.00 95.38 84 LEU A O 1
ATOM 629 N N . PHE A 1 85 ? 4.495 5.085 2.476 1.00 97.00 85 PHE A N 1
ATOM 630 C CA . PHE A 1 85 ? 3.631 3.924 2.623 1.00 97.00 85 PHE A CA 1
ATOM 631 C C . PHE A 1 85 ? 2.633 4.225 3.732 1.00 97.00 85 PHE A C 1
ATOM 633 O O . PHE A 1 85 ? 3.018 4.284 4.901 1.00 97.00 85 PHE A O 1
ATOM 640 N N . ASP A 1 86 ? 1.376 4.430 3.366 1.00 96.94 86 ASP A N 1
ATOM 641 C CA . ASP A 1 86 ? 0.295 4.658 4.314 1.00 96.94 86 ASP A CA 1
ATOM 642 C C . ASP A 1 86 ? -0.279 3.322 4.765 1.00 96.94 86 ASP A C 1
ATOM 644 O O . ASP A 1 86 ? -0.566 2.431 3.968 1.00 96.94 86 ASP A O 1
ATOM 648 N N . ILE A 1 87 ? -0.431 3.175 6.070 1.00 96.75 87 ILE A N 1
ATOM 649 C CA . ILE A 1 87 ? -0.835 1.950 6.742 1.00 96.75 87 ILE A CA 1
ATOM 650 C C . ILE A 1 87 ? -2.172 2.232 7.392 1.00 96.75 87 ILE A C 1
ATOM 652 O O . ILE A 1 87 ? -2.307 3.172 8.177 1.00 96.75 87 ILE A O 1
ATOM 656 N N . GLY A 1 88 ? -3.167 1.418 7.083 1.00 95.81 88 GLY A N 1
ATOM 657 C CA . GLY A 1 88 ? -4.520 1.695 7.518 1.00 95.81 88 GLY A CA 1
ATOM 658 C C . GLY A 1 88 ? -5.471 0.549 7.252 1.00 95.81 88 GLY A C 1
ATOM 659 O O . GLY A 1 88 ? -5.059 -0.600 7.091 1.00 95.81 88 GLY A O 1
ATOM 660 N N . LYS A 1 89 ? -6.759 0.880 7.196 1.00 96.25 89 LYS A N 1
ATOM 661 C CA . LYS A 1 89 ? -7.819 -0.091 6.934 1.00 96.25 89 LYS A CA 1
ATOM 662 C C . LYS A 1 89 ? -8.751 0.370 5.820 1.00 96.25 89 LYS A C 1
ATOM 664 O O . LYS A 1 89 ? -9.114 1.542 5.752 1.00 96.25 89 LYS A O 1
ATOM 669 N N . ILE A 1 90 ? -9.186 -0.585 5.002 1.00 96.00 90 ILE A N 1
ATOM 670 C CA . ILE A 1 90 ? -10.329 -0.454 4.089 1.00 96.00 90 ILE A CA 1
ATOM 671 C C . ILE A 1 90 ? -11.362 -1.491 4.515 1.00 96.00 90 ILE A C 1
ATOM 673 O O . ILE A 1 90 ? -11.067 -2.686 4.543 1.00 96.00 90 ILE A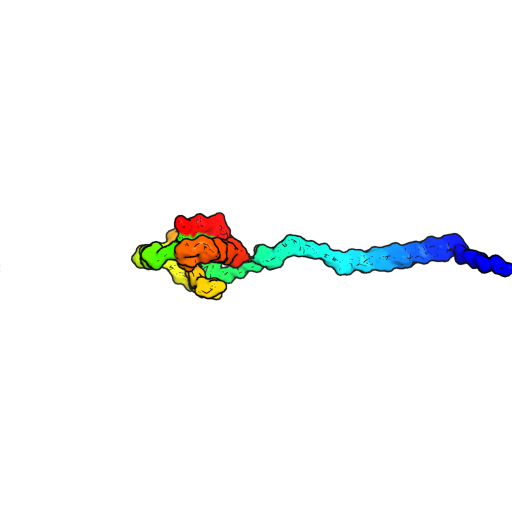 O 1
ATOM 677 N N . SER A 1 91 ? -12.558 -1.044 4.905 1.00 93.69 91 SER A N 1
ATOM 678 C CA . SER A 1 91 ? -13.638 -1.927 5.387 1.00 93.69 91 SER A CA 1
ATOM 679 C C . SER A 1 91 ? -13.174 -2.937 6.457 1.00 93.69 91 SER A C 1
ATOM 681 O O . SER A 1 91 ? -13.539 -4.110 6.426 1.00 93.69 91 SER A O 1
ATOM 683 N N . GLY A 1 92 ? -12.316 -2.496 7.384 1.00 92.75 92 GLY A N 1
ATOM 684 C CA . GLY A 1 92 ? -11.759 -3.324 8.463 1.00 92.75 92 GLY A CA 1
ATOM 685 C C . GLY A 1 92 ? -10.561 -4.205 8.078 1.00 92.75 92 GLY A C 1
ATOM 686 O O . GLY A 1 92 ? -9.899 -4.737 8.967 1.00 92.75 92 GLY A O 1
ATOM 687 N N . THR A 1 93 ? -10.243 -4.325 6.787 1.00 95.25 93 THR A N 1
ATOM 688 C CA . THR A 1 93 ? -9.081 -5.076 6.290 1.00 95.25 93 THR A CA 1
ATOM 689 C C . THR A 1 93 ? -7.828 -4.218 6.328 1.00 95.25 93 THR A C 1
ATOM 691 O O . THR A 1 93 ? -7.856 -3.091 5.840 1.00 95.25 93 THR A O 1
ATOM 694 N N . ASP A 1 94 ? -6.730 -4.769 6.847 1.00 96.69 94 ASP A N 1
ATOM 695 C CA . ASP A 1 94 ? -5.434 -4.092 6.863 1.00 96.69 94 ASP A CA 1
ATOM 696 C C . ASP A 1 94 ? -4.896 -3.879 5.447 1.00 96.69 94 ASP A C 1
ATOM 698 O O . ASP A 1 94 ? -4.845 -4.803 4.626 1.00 96.69 94 ASP A O 1
ATOM 702 N N . VAL A 1 95 ? -4.480 -2.648 5.173 1.00 97.00 95 VAL A N 1
ATOM 703 C CA . VAL A 1 95 ? -3.986 -2.209 3.872 1.00 97.00 95 VAL A CA 1
ATOM 704 C C . VAL A 1 95 ? -2.711 -1.401 4.054 1.00 97.00 95 VAL A C 1
ATOM 706 O O . VAL A 1 95 ? -2.619 -0.550 4.939 1.00 97.00 95 VAL A O 1
ATOM 709 N N . VAL A 1 96 ? -1.741 -1.664 3.180 1.00 97.38 96 VAL A N 1
ATOM 710 C CA . VAL A 1 96 ? -0.581 -0.796 2.971 1.00 97.38 96 VAL A CA 1
ATOM 711 C C . VAL A 1 96 ? -0.704 -0.197 1.582 1.00 97.38 96 VAL A C 1
ATOM 713 O O . VAL A 1 96 ? -0.716 -0.920 0.588 1.00 97.38 96 VAL A O 1
ATOM 716 N N . TYR A 1 97 ? -0.804 1.121 1.521 1.00 97.56 97 TYR A N 1
ATOM 717 C CA . TYR A 1 97 ? -0.987 1.881 0.299 1.00 97.56 97 TYR A CA 1
ATOM 718 C C . TYR A 1 97 ? 0.279 2.667 -0.054 1.00 97.56 97 TYR A C 1
ATOM 720 O O . TYR A 1 97 ? 0.918 3.238 0.829 1.00 97.56 97 TYR A O 1
ATOM 728 N N . ALA A 1 98 ? 0.645 2.721 -1.337 1.00 97.25 98 ALA A N 1
ATOM 729 C CA . ALA A 1 98 ? 1.677 3.638 -1.818 1.00 97.25 98 ALA A CA 1
ATOM 730 C C . ALA A 1 98 ? 1.475 4.035 -3.285 1.00 97.25 98 ALA A C 1
ATOM 732 O O . ALA A 1 98 ? 1.201 3.195 -4.146 1.00 97.25 98 ALA A O 1
ATOM 733 N N . ARG A 1 99 ? 1.744 5.307 -3.601 1.00 96.50 99 ARG A N 1
ATOM 734 C CA . ARG A 1 99 ? 1.866 5.774 -4.987 1.00 96.50 99 ARG A CA 1
ATOM 735 C C . ARG A 1 99 ? 3.223 5.375 -5.569 1.00 96.50 99 ARG A C 1
ATOM 737 O O . ARG A 1 99 ? 4.278 5.907 -5.203 1.00 96.50 99 ARG A O 1
ATOM 744 N N . ALA A 1 100 ? 3.212 4.443 -6.515 1.00 94.62 100 ALA A N 1
ATOM 745 C CA . ALA A 1 100 ? 4.411 4.005 -7.216 1.00 94.62 100 ALA A CA 1
ATOM 746 C C . ALA A 1 100 ? 4.881 5.028 -8.261 1.00 94.62 100 ALA A C 1
ATOM 748 O O . ALA A 1 100 ? 6.091 5.239 -8.395 1.00 94.62 100 ALA A O 1
ATOM 749 N N . GLY A 1 101 ? 3.955 5.695 -8.951 1.00 91.69 101 GLY A N 1
ATOM 750 C CA . GLY A 1 101 ? 4.256 6.440 -10.175 1.00 91.69 101 GLY A CA 1
ATOM 751 C C . GLY A 1 101 ? 4.217 5.540 -11.417 1.00 91.69 101 GLY A C 1
ATOM 752 O O . GLY A 1 101 ? 4.107 4.323 -11.307 1.00 91.69 101 GLY A O 1
ATOM 753 N N . GLU A 1 102 ? 4.345 6.130 -12.604 1.00 91.00 102 GLU A N 1
ATOM 754 C CA . GLU A 1 102 ? 4.085 5.436 -13.880 1.00 91.00 102 GLU A CA 1
ATOM 755 C C . GLU A 1 102 ? 5.246 4.566 -14.389 1.00 91.00 102 GLU A C 1
ATOM 757 O O . GLU A 1 102 ? 5.054 3.658 -15.196 1.00 91.00 102 GLU A O 1
ATOM 762 N N . LEU A 1 103 ? 6.475 4.823 -13.931 1.00 93.62 103 LEU A N 1
ATOM 763 C CA . LEU A 1 103 ? 7.642 4.069 -14.386 1.00 93.62 103 LEU A CA 1
ATOM 764 C C . LEU A 1 103 ? 7.654 2.660 -13.785 1.00 93.62 103 LEU A C 1
ATOM 766 O O . LEU A 1 103 ? 7.632 2.495 -12.566 1.00 93.62 103 LEU A O 1
ATOM 770 N N . MET A 1 104 ? 7.818 1.643 -14.634 1.00 93.56 104 MET A N 1
ATOM 771 C CA . MET A 1 104 ? 7.801 0.231 -14.225 1.00 93.56 104 MET A CA 1
ATOM 772 C C . MET A 1 104 ? 8.826 -0.101 -13.128 1.00 93.56 104 MET A C 1
ATOM 774 O O . MET A 1 104 ? 8.538 -0.880 -12.224 1.00 93.56 104 MET A O 1
ATOM 778 N N . VAL A 1 105 ? 10.003 0.534 -13.154 1.00 94.44 105 VAL A N 1
ATOM 779 C CA . VAL A 1 105 ? 11.027 0.393 -12.100 1.00 94.44 105 VAL A CA 1
ATOM 780 C C . VAL A 1 105 ? 10.530 0.897 -10.740 1.00 94.44 105 VAL A C 1
ATOM 782 O O . VAL A 1 105 ? 10.844 0.316 -9.698 1.00 94.44 105 VAL A O 1
ATOM 785 N N . ASN A 1 106 ? 9.715 1.950 -10.729 1.00 93.62 106 ASN A N 1
ATOM 786 C CA . ASN A 1 106 ? 9.154 2.476 -9.495 1.00 93.62 106 ASN A CA 1
ATOM 787 C C . ASN A 1 106 ? 8.058 1.554 -8.960 1.00 93.62 106 ASN A C 1
ATOM 789 O O . ASN A 1 106 ? 7.987 1.346 -7.751 1.00 93.62 106 ASN A O 1
ATOM 793 N N . VAL A 1 107 ? 7.245 0.970 -9.842 1.00 94.62 107 VAL A N 1
ATOM 794 C CA . VAL A 1 107 ? 6.246 -0.041 -9.465 1.00 94.62 107 VAL A CA 1
ATOM 795 C C . VAL A 1 107 ? 6.937 -1.264 -8.876 1.00 94.62 107 VAL A C 1
ATOM 797 O O . VAL A 1 107 ? 6.634 -1.649 -7.750 1.00 94.62 107 VAL A O 1
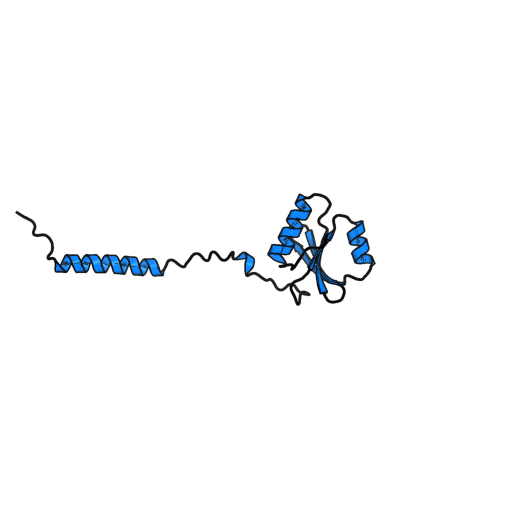ATOM 800 N N . GLY A 1 108 ? 7.934 -1.809 -9.577 1.00 95.00 108 GLY A N 1
ATOM 801 C CA . GLY A 1 108 ? 8.694 -2.972 -9.123 1.00 95.00 108 GLY A CA 1
ATOM 802 C C . GLY A 1 108 ? 9.353 -2.756 -7.761 1.00 95.00 108 GLY A C 1
ATOM 803 O O . GLY A 1 108 ? 9.194 -3.579 -6.866 1.00 95.00 108 GLY A O 1
ATOM 804 N N . SER A 1 109 ? 10.027 -1.619 -7.560 1.00 95.25 109 SER A N 1
ATOM 805 C CA . SER A 1 109 ? 10.647 -1.309 -6.261 1.00 95.25 109 SER A CA 1
ATOM 806 C C . SER A 1 109 ? 9.622 -1.092 -5.141 1.00 95.25 109 SER A C 1
ATOM 808 O O . SER A 1 109 ? 9.860 -1.519 -4.014 1.00 95.25 109 SER A O 1
ATOM 810 N N . THR A 1 110 ? 8.463 -0.493 -5.437 1.00 96.50 110 THR A N 1
ATOM 811 C CA . THR A 1 110 ? 7.368 -0.332 -4.461 1.00 96.50 110 THR A CA 1
ATOM 812 C C . THR A 1 110 ? 6.813 -1.690 -4.031 1.00 96.50 110 THR A C 1
ATOM 814 O O . THR A 1 110 ? 6.670 -1.944 -2.836 1.00 96.50 110 THR A O 1
ATOM 817 N N . VAL A 1 111 ? 6.556 -2.586 -4.990 1.00 96.31 111 VAL A N 1
ATOM 818 C CA . VAL A 1 111 ? 6.053 -3.940 -4.720 1.00 96.31 111 VAL A CA 1
ATOM 819 C C . VAL A 1 111 ? 7.075 -4.765 -3.939 1.00 96.31 111 VAL A C 1
ATOM 821 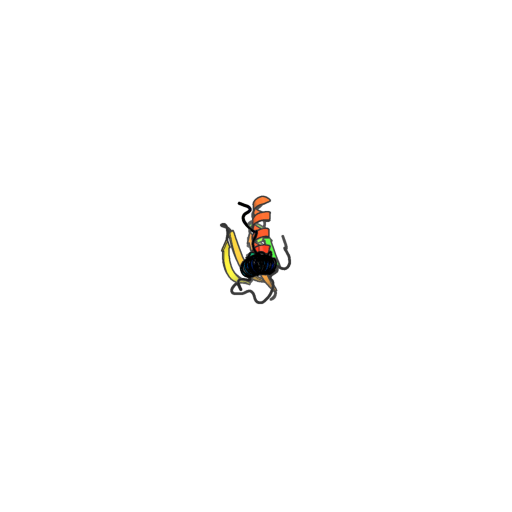O O . VAL A 1 111 ? 6.693 -5.443 -2.989 1.00 96.31 111 VAL A O 1
ATOM 824 N N . GLN A 1 112 ? 8.368 -4.663 -4.267 1.00 95.44 112 GLN A N 1
ATOM 825 C CA . GLN A 1 112 ? 9.427 -5.349 -3.522 1.00 95.44 112 GLN A CA 1
ATOM 826 C C . GLN A 1 112 ? 9.415 -4.946 -2.042 1.00 95.44 112 GLN A C 1
ATOM 828 O O . GLN A 1 112 ? 9.446 -5.803 -1.167 1.00 95.44 112 GLN A O 1
ATOM 833 N N . VAL A 1 113 ? 9.283 -3.646 -1.756 1.00 94.81 113 VAL A N 1
ATOM 834 C CA . VAL A 1 113 ? 9.164 -3.145 -0.380 1.00 94.81 113 VAL A CA 1
ATOM 835 C C . VAL A 1 113 ? 7.905 -3.681 0.311 1.00 94.81 113 VAL A C 1
ATOM 837 O O . VAL A 1 113 ? 7.975 -4.094 1.467 1.00 94.81 113 VAL A O 1
ATOM 840 N N . MET A 1 114 ? 6.759 -3.714 -0.377 1.00 95.06 114 MET A N 1
ATOM 841 C CA . MET A 1 114 ? 5.519 -4.272 0.180 1.00 95.06 114 MET A CA 1
ATOM 842 C C . MET A 1 114 ? 5.657 -5.749 0.564 1.00 95.06 114 MET A C 1
ATOM 844 O O . MET A 1 114 ? 5.174 -6.155 1.620 1.00 95.06 114 MET A O 1
ATOM 848 N N . VAL A 1 115 ? 6.335 -6.545 -0.262 1.00 94.25 115 VAL A N 1
ATOM 849 C CA . VAL A 1 115 ? 6.553 -7.972 0.003 1.00 94.25 115 VAL A CA 1
ATOM 850 C C . VAL A 1 115 ? 7.584 -8.175 1.112 1.00 94.25 115 VAL A C 1
ATOM 852 O O . VAL A 1 115 ? 7.295 -8.865 2.084 1.00 94.25 115 VAL A O 1
ATOM 855 N N . ASP A 1 116 ? 8.751 -7.540 1.016 1.00 92.12 116 ASP A N 1
ATOM 856 C CA . ASP A 1 116 ? 9.870 -7.822 1.920 1.00 92.12 116 ASP A CA 1
ATOM 857 C C . ASP A 1 116 ? 9.695 -7.209 3.311 1.00 92.12 116 ASP A C 1
ATOM 859 O O . ASP A 1 116 ? 10.123 -7.796 4.302 1.00 92.12 116 ASP A O 1
ATOM 863 N N . ILE A 1 117 ? 9.103 -6.013 3.393 1.00 91.75 117 ILE A N 1
ATOM 864 C CA . ILE A 1 117 ? 9.029 -5.243 4.643 1.00 91.75 117 ILE A CA 1
ATOM 865 C C . ILE A 1 117 ? 7.659 -5.391 5.297 1.00 91.75 117 ILE A C 1
ATOM 867 O O . ILE A 1 117 ? 7.567 -5.628 6.500 1.00 91.75 117 ILE A O 1
ATOM 871 N N . PHE A 1 118 ? 6.589 -5.245 4.517 1.00 91.88 118 PHE A N 1
ATOM 872 C CA . PHE A 1 118 ? 5.222 -5.271 5.041 1.00 91.88 118 PHE A CA 1
ATOM 873 C C . PHE A 1 118 ? 4.585 -6.662 5.012 1.00 91.88 118 PHE A C 1
ATOM 875 O O . PHE A 1 118 ? 3.520 -6.844 5.602 1.00 91.88 118 PHE A O 1
ATOM 882 N N . ASN A 1 119 ? 5.234 -7.635 4.363 1.00 92.19 119 ASN A N 1
ATOM 883 C CA . ASN A 1 119 ? 4.763 -9.011 4.235 1.00 92.19 119 ASN A CA 1
ATOM 884 C C . ASN A 1 119 ? 3.298 -9.078 3.763 1.00 92.19 119 ASN A C 1
ATOM 886 O O . ASN A 1 119 ? 2.446 -9.725 4.382 1.00 92.19 119 ASN A O 1
ATOM 890 N N . VAL A 1 120 ? 2.989 -8.322 2.702 1.00 94.56 120 VAL A N 1
ATOM 891 C CA . VAL A 1 120 ? 1.632 -8.260 2.144 1.00 94.56 120 VAL A CA 1
ATOM 892 C C . VAL A 1 120 ? 1.206 -9.618 1.583 1.00 94.56 120 VAL A C 1
ATOM 894 O O . VAL A 1 120 ? 1.985 -10.324 0.946 1.00 94.56 120 VAL A O 1
ATOM 897 N N . ARG A 1 121 ? -0.072 -9.969 1.748 1.00 94.31 121 ARG A N 1
ATOM 898 C CA . ARG A 1 121 ? -0.637 -11.237 1.242 1.00 94.31 121 ARG A CA 1
ATOM 899 C C . ARG A 1 121 ? -0.980 -11.223 -0.252 1.00 94.31 121 ARG A C 1
ATOM 901 O O . ARG A 1 121 ? -1.339 -12.252 -0.814 1.00 94.31 121 ARG A O 1
ATOM 908 N N . GLY A 1 122 ? -0.936 -10.051 -0.876 1.00 95.00 122 GLY A N 1
ATOM 909 C CA . GLY A 1 122 ? -1.274 -9.836 -2.278 1.00 95.00 122 GLY A CA 1
ATOM 910 C C . GLY A 1 122 ? -1.194 -8.358 -2.645 1.00 95.00 122 GLY A C 1
ATOM 911 O O . GLY A 1 122 ? -1.150 -7.505 -1.756 1.00 95.00 122 GLY A O 1
ATOM 912 N N . ILE A 1 123 ? -1.179 -8.077 -3.948 1.00 96.69 123 ILE A N 1
ATOM 913 C CA . ILE A 1 123 ? -1.101 -6.727 -4.514 1.00 96.69 123 ILE A CA 1
ATOM 914 C C . ILE A 1 123 ? -2.352 -6.448 -5.348 1.00 96.69 123 ILE A C 1
ATOM 916 O O . ILE A 1 123 ? -2.747 -7.275 -6.170 1.00 96.69 123 ILE A O 1
ATOM 920 N N . VAL A 1 124 ? -2.932 -5.267 -5.158 1.00 95.06 124 VAL A N 1
ATOM 921 C CA . VAL A 1 124 ? -3.922 -4.646 -6.043 1.00 95.06 124 VAL A CA 1
ATOM 922 C C . VAL A 1 124 ? -3.269 -3.406 -6.651 1.00 95.06 124 VAL A C 1
ATOM 924 O O . VAL A 1 124 ? -2.659 -2.625 -5.920 1.00 95.06 124 VAL A O 1
ATOM 927 N N . ASN A 1 125 ? -3.356 -3.246 -7.969 1.00 85.12 125 ASN A N 1
ATOM 928 C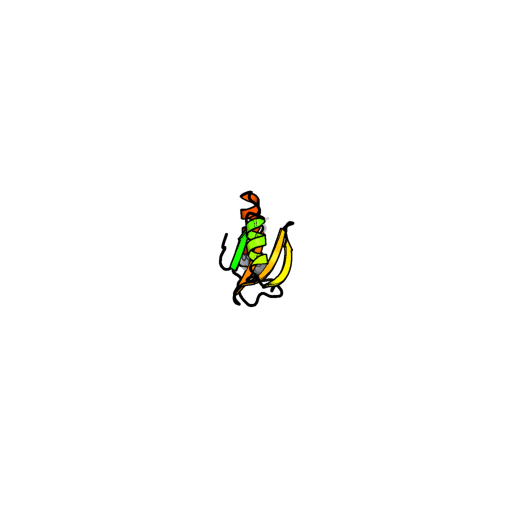 CA . ASN A 1 125 ? -2.819 -2.108 -8.719 1.00 85.12 125 ASN A CA 1
ATOM 929 C C . ASN A 1 125 ? -3.838 -1.665 -9.766 1.00 85.12 125 ASN A C 1
ATOM 931 O O . ASN A 1 125 ? -4.402 -2.580 -10.411 1.00 85.12 125 ASN A O 1
#

Foldseek 3Di:
DDDDDDDPVVVVVVVVVVVVVVVVVVVPPDPPPPPDPLQPPQPPDPADPDAAEEEEAADPVVVCCVVVVVQWDFDDWDQDPNWIWTWTDGVNGTYTYTYQHNDPVSVVVSVVCCCRHRVHPYYDD

Sequence (125 aa):
MALAGPPPKMWAIRISVVVFGLLAMAQQSTPLSLRNPVYEMTHKFNGLETYPVGVVSLTSDAENALIDSGVFTVTSSQKIAGKLFDIGKISGTDVVYARAGELMVNVGSTVQVMVDIFNVRGIVN

pLDDT: mean 83.19, std 16.45, range [40.44, 97.56]